Protein AF-A0A2I0PMN9-F1 (afdb_monomer)

Mean predicted aligned error: 7.59 Å

Sequence (144 aa):
MDINDYNKIIVDLIDFEIEMSSIAESRKTILMLQEKREILINMKEQIRGDIRSTEVQYLGMRTSIREEFSIENVDNSRKRKLLKGNKSPATMRAKAMKKLESEKKGKIESYNDIKITIDDLLEQIEAVMIEVYGSMKSFLGNSY

Radius of gyration: 25.67 Å; Cα contacts (8 Å, |Δi|>4): 74; chains: 1; bounding box: 52×28×77 Å

Nearest PDB structures (foldseek):
  6grj-assembly1_I  TM=3.984E-01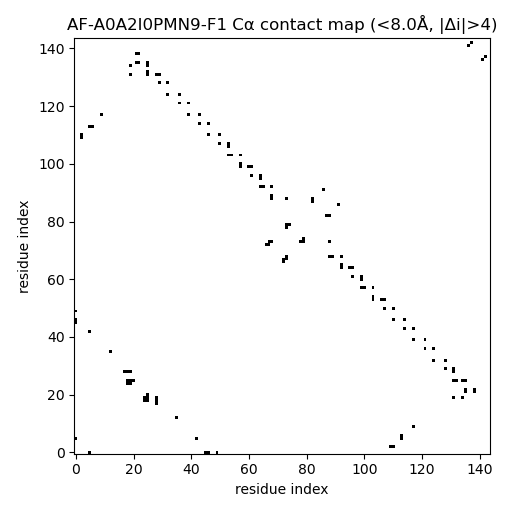  e=1.783E+00  Aeromonas hydrophila
  6grj-assembly1_D  TM=3.984E-01  e=2.856E+00  Aeromonas hydrophila
  7a0g-assembly1_DDD  TM=3.898E-01  e=2.856E+00  Serratia marcescens
  4ovv-assembly1_B  TM=3.253E-01  e=3.171E+00  Homo sapiens
  7a0g-assembly1_III  TM=3.696E-01  e=4.821E+00  Serratia marcescens

Solvent-accessible surface area (backbone atoms only — not comparable to full-atom values): 8110 Å² total; per-residue (Å²): 126,57,74,67,59,53,49,50,53,51,54,61,65,68,67,73,84,89,50,66,92,42,66,69,41,27,52,52,42,46,53,53,48,52,54,52,48,51,52,45,54,52,48,53,55,49,48,56,51,43,47,52,49,51,53,53,52,49,54,53,52,53,50,50,52,56,54,62,60,29,71,72,50,46,75,75,39,79,50,66,69,70,52,76,51,101,61,53,65,67,58,53,46,50,52,50,50,54,48,53,53,51,52,53,48,54,54,47,49,54,54,48,53,51,47,52,54,44,52,55,48,49,52,49,48,52,53,50,47,53,50,44,53,50,53,47,46,52,76,73,68,60,90,126

Structure (mmCIF, N/CA/C/O backbone):
data_AF-A0A2I0PMN9-F1
#
_entry.id   AF-A0A2I0PMN9-F1
#
loop_
_atom_site.group_PDB
_atom_site.id
_atom_site.type_symbol
_atom_site.label_atom_id
_atom_site.label_alt_id
_atom_site.label_comp_id
_atom_site.label_asym_id
_atom_site.label_entity_id
_atom_site.label_seq_id
_atom_site.pdbx_PDB_ins_code
_atom_site.Cartn_x
_atom_site.Cartn_y
_atom_site.Cartn_z
_atom_site.occupancy
_atom_site.B_iso_or_equiv
_atom_site.auth_seq_id
_atom_site.auth_comp_id
_atom_site.auth_asym_id
_atom_site.auth_atom_id
_atom_site.pdbx_PDB_model_num
ATOM 1 N N . MET A 1 1 ? 1.479 -8.692 -3.849 1.00 84.69 1 MET A N 1
ATOM 2 C CA . MET A 1 1 ? 0.102 -8.231 -4.113 1.00 84.69 1 MET A CA 1
ATOM 3 C C . MET A 1 1 ? 0.163 -7.028 -5.051 1.00 84.69 1 MET A C 1
ATOM 5 O O . MET A 1 1 ? 1.203 -6.366 -5.109 1.00 84.69 1 MET A O 1
ATOM 9 N N . ASP A 1 2 ? -0.855 -6.788 -5.878 1.00 90.75 2 ASP A N 1
ATOM 10 C CA . ASP A 1 2 ? -0.849 -5.599 -6.739 1.00 90.75 2 ASP A CA 1
ATOM 11 C C . ASP A 1 2 ? -1.502 -4.388 -6.048 1.00 90.75 2 ASP A C 1
ATOM 13 O O . ASP A 1 2 ? -2.071 -4.495 -4.966 1.00 90.75 2 ASP A O 1
ATOM 17 N N . ILE A 1 3 ? -1.362 -3.207 -6.651 1.00 93.31 3 ILE A N 1
ATOM 18 C CA . ILE A 1 3 ? -1.896 -1.947 -6.111 1.00 93.31 3 ILE A CA 1
ATOM 19 C C . ILE A 1 3 ? -3.425 -1.988 -5.964 1.00 93.31 3 ILE A C 1
ATOM 21 O O . ILE A 1 3 ? -3.967 -1.439 -5.007 1.00 93.31 3 ILE A O 1
ATOM 25 N N . ASN A 1 4 ? -4.131 -2.646 -6.885 1.00 94.81 4 ASN A N 1
ATOM 26 C CA . ASN A 1 4 ? -5.590 -2.713 -6.857 1.00 94.81 4 ASN A CA 1
ATOM 27 C C . ASN A 1 4 ? -6.083 -3.605 -5.722 1.00 94.81 4 ASN A C 1
ATOM 29 O O . ASN A 1 4 ? -7.097 -3.294 -5.104 1.00 94.81 4 ASN A O 1
ATOM 33 N N . ASP A 1 5 ? -5.374 -4.694 -5.444 1.00 95.31 5 ASP A N 1
ATOM 34 C CA . ASP A 1 5 ? -5.681 -5.580 -4.327 1.00 95.31 5 ASP A CA 1
ATOM 35 C C . ASP A 1 5 ? -5.560 -4.839 -2.983 1.00 95.31 5 ASP A C 1
ATOM 37 O O . ASP A 1 5 ? -6.471 -4.912 -2.161 1.00 95.31 5 ASP A O 1
ATOM 41 N N . TYR A 1 6 ? -4.495 -4.048 -2.789 1.00 96.06 6 TYR A N 1
ATOM 42 C CA . TYR A 1 6 ? -4.359 -3.185 -1.607 1.00 96.06 6 TYR A CA 1
ATOM 43 C C . TYR A 1 6 ? -5.514 -2.188 -1.484 1.00 96.06 6 TYR A C 1
ATOM 45 O O . TYR A 1 6 ? -6.098 -2.057 -0.411 1.00 96.06 6 TYR A O 1
ATOM 53 N N . ASN A 1 7 ? -5.865 -1.511 -2.580 1.00 94.38 7 ASN A N 1
ATOM 54 C CA . ASN A 1 7 ? -6.947 -0.527 -2.581 1.00 94.38 7 ASN A CA 1
ATOM 55 C C . ASN A 1 7 ? -8.305 -1.152 -2.245 1.00 94.38 7 ASN A C 1
ATOM 57 O O . ASN A 1 7 ? -9.083 -0.538 -1.524 1.00 94.38 7 ASN A O 1
ATOM 61 N N . LYS A 1 8 ? -8.586 -2.371 -2.720 1.00 95.12 8 LYS A N 1
ATOM 62 C CA . LYS A 1 8 ? -9.815 -3.095 -2.357 1.00 95.12 8 LYS A CA 1
ATOM 63 C C . LYS A 1 8 ? -9.882 -3.356 -0.858 1.00 95.12 8 LYS A C 1
ATOM 65 O O . LYS A 1 8 ? -10.881 -3.021 -0.240 1.00 95.12 8 LYS A O 1
ATOM 70 N N . ILE A 1 9 ? -8.794 -3.862 -0.273 1.00 94.38 9 ILE A N 1
ATOM 71 C CA . ILE A 1 9 ? -8.743 -4.105 1.172 1.00 94.38 9 ILE A CA 1
ATOM 72 C C . ILE A 1 9 ? -8.950 -2.792 1.936 1.00 94.38 9 ILE A C 1
ATOM 74 O O . ILE A 1 9 ? -9.710 -2.768 2.894 1.00 94.38 9 ILE A O 1
ATOM 78 N N . ILE A 1 10 ? -8.331 -1.687 1.503 1.00 94.31 10 ILE A N 1
ATOM 79 C CA . ILE A 1 10 ? -8.548 -0.372 2.129 1.00 94.31 10 ILE A CA 1
ATOM 80 C C . ILE A 1 10 ? -10.024 0.031 2.081 1.00 94.31 10 ILE A C 1
ATOM 82 O O . ILE A 1 10 ? -10.559 0.448 3.104 1.00 94.31 10 ILE A O 1
ATOM 86 N N . VAL A 1 11 ? -10.681 -0.109 0.927 1.00 93.44 11 VAL A N 1
ATOM 87 C CA . VAL A 1 11 ? -12.110 0.207 0.772 1.00 93.44 11 VAL A CA 1
ATOM 88 C C . VAL A 1 11 ? -12.967 -0.630 1.726 1.00 93.44 11 VAL A C 1
ATOM 90 O O . VAL A 1 11 ? -13.813 -0.080 2.426 1.00 93.44 11 VAL A O 1
ATOM 93 N N . ASP A 1 12 ? -12.692 -1.928 1.833 1.00 89.88 12 ASP A N 1
ATOM 94 C CA . ASP A 1 12 ? -13.416 -2.819 2.748 1.00 89.88 12 ASP A CA 1
ATOM 95 C C . ASP A 1 12 ? -13.148 -2.471 4.229 1.00 89.88 12 ASP A C 1
ATOM 97 O O . ASP A 1 12 ? -13.979 -2.689 5.113 1.00 89.88 12 ASP A O 1
ATOM 101 N N . LEU A 1 13 ? -11.973 -1.911 4.539 1.00 90.00 13 LEU A N 1
ATOM 102 C CA . LEU A 1 13 ? -11.617 -1.499 5.895 1.00 90.00 13 LEU A CA 1
ATOM 103 C C . LEU A 1 13 ? -12.284 -0.188 6.320 1.00 90.00 13 LEU A C 1
ATOM 105 O O . LEU A 1 13 ? -12.562 -0.046 7.512 1.00 90.00 13 LEU A O 1
ATOM 109 N N . ILE A 1 14 ? -12.556 0.738 5.400 1.00 87.50 14 ILE A N 1
ATOM 110 C CA . ILE A 1 14 ? -13.210 2.020 5.723 1.00 87.50 14 ILE A CA 1
ATOM 111 C C . ILE A 1 14 ? -14.738 1.921 5.792 1.00 87.50 14 ILE A C 1
ATOM 113 O O . ILE A 1 14 ? -15.370 2.795 6.376 1.00 87.50 14 ILE A O 1
ATOM 117 N N . ASP A 1 15 ? -15.329 0.858 5.249 1.00 84.62 15 ASP A N 1
ATOM 118 C CA . ASP A 1 15 ? -16.771 0.613 5.312 1.00 84.62 15 ASP A CA 1
ATOM 119 C C . ASP A 1 15 ? -17.154 -0.041 6.652 1.00 84.62 15 ASP A C 1
ATOM 121 O O . ASP A 1 15 ? -17.191 -1.267 6.794 1.00 84.62 15 ASP A O 1
ATOM 125 N N . PHE A 1 16 ? -17.331 0.769 7.702 1.00 80.12 16 PHE A N 1
ATOM 126 C CA . PHE A 1 16 ? -17.873 0.298 8.979 1.00 80.12 16 PHE A CA 1
ATOM 127 C C . PHE A 1 16 ? -18.568 1.401 9.778 1.00 80.12 16 PHE A C 1
ATOM 129 O O . PHE A 1 16 ? -18.209 2.575 9.713 1.00 80.12 16 PHE A O 1
ATOM 136 N N . GLU A 1 17 ? -19.537 0.988 10.591 1.00 81.69 17 GLU A N 1
ATOM 137 C CA . GLU A 1 17 ? -20.260 1.862 11.508 1.00 81.69 17 GLU A CA 1
ATOM 138 C C . GLU A 1 17 ? -19.701 1.746 12.931 1.00 81.69 17 GLU A C 1
ATOM 140 O O . GLU A 1 17 ? -19.308 0.670 13.389 1.00 81.69 17 GLU A O 1
ATOM 145 N N . ILE A 1 18 ? -19.659 2.877 13.635 1.00 85.19 18 ILE A N 1
ATOM 146 C CA . ILE A 1 18 ? -19.216 2.961 15.028 1.00 85.19 18 ILE A CA 1
ATOM 147 C C . ILE A 1 18 ? -20.458 2.921 15.923 1.00 85.19 18 ILE A C 1
ATOM 149 O O . ILE A 1 18 ? -21.218 3.886 15.987 1.00 85.19 18 ILE A O 1
ATOM 153 N N . GLU A 1 19 ? -20.640 1.821 16.655 1.00 84.69 19 GLU A N 1
ATOM 154 C CA . GLU A 1 19 ? -21.720 1.662 17.634 1.00 84.69 19 GLU A CA 1
ATOM 155 C C . GLU A 1 19 ? -21.184 1.825 19.063 1.00 84.69 19 GLU A C 1
ATOM 157 O O . GLU A 1 19 ? -20.225 1.165 19.479 1.00 84.69 19 GLU A O 1
ATOM 162 N N . MET A 1 20 ? -21.802 2.723 19.832 1.00 86.56 20 MET A N 1
ATOM 163 C CA . MET A 1 20 ? -21.407 3.031 21.212 1.00 86.56 20 MET A CA 1
ATOM 164 C C . MET A 1 20 ? -22.615 3.269 22.131 1.00 86.56 20 MET A C 1
ATOM 166 O O . MET A 1 20 ? -22.491 4.004 23.108 1.00 86.56 20 MET A O 1
ATOM 170 N N . SER A 1 21 ? -23.793 2.700 21.835 1.00 87.62 21 SER A N 1
ATOM 171 C CA . SER A 1 21 ? -25.001 2.957 22.640 1.00 87.62 21 SER A CA 1
ATOM 172 C C . SER A 1 21 ? -25.026 2.170 23.956 1.00 87.62 21 SER A C 1
ATOM 174 O O . SER A 1 21 ? -25.754 2.518 24.887 1.00 87.62 21 SER A O 1
ATOM 176 N N . SER A 1 22 ? -24.183 1.140 24.067 1.00 89.06 22 SER A N 1
ATOM 177 C CA . SER A 1 22 ? -23.993 0.351 25.281 1.00 89.06 22 SER A CA 1
ATOM 178 C C . SER A 1 22 ? -22.543 -0.106 25.456 1.00 89.06 22 SER A C 1
ATOM 180 O O . SER A 1 22 ? -21.774 -0.171 24.500 1.00 89.06 22 SER A O 1
ATOM 182 N N . ILE A 1 23 ? -22.180 -0.532 26.673 1.00 89.38 23 ILE A N 1
ATOM 183 C CA . ILE A 1 23 ? -20.861 -1.132 26.959 1.00 89.38 23 ILE A CA 1
ATOM 184 C C . ILE A 1 23 ? -20.579 -2.339 26.050 1.00 89.38 23 ILE A C 1
ATOM 186 O O . ILE A 1 23 ? -19.436 -2.551 25.642 1.00 89.38 23 ILE A O 1
ATOM 190 N N . ALA A 1 24 ? -21.596 -3.157 25.764 1.00 90.81 24 ALA A N 1
ATOM 191 C CA . ALA A 1 24 ? -21.440 -4.344 24.928 1.00 90.81 24 ALA A CA 1
ATOM 192 C C . ALA A 1 24 ? -21.110 -3.966 23.476 1.00 90.81 24 ALA A C 1
ATOM 194 O O . ALA A 1 24 ? -20.183 -4.532 22.897 1.00 90.81 24 ALA A O 1
ATOM 195 N N . GLU A 1 25 ? -21.809 -2.971 22.928 1.00 91.56 25 GLU A N 1
ATOM 196 C CA . GLU A 1 25 ? -21.535 -2.428 21.594 1.00 91.56 25 GLU A CA 1
ATOM 197 C C . GLU A 1 25 ? -20.164 -1.762 21.526 1.00 91.56 25 GLU A C 1
ATOM 199 O O . GLU A 1 25 ? -19.382 -2.084 20.641 1.00 91.56 25 GLU A O 1
ATOM 204 N N . SER A 1 26 ? -19.799 -0.941 22.515 1.00 91.81 26 SER A N 1
ATOM 205 C CA . SER A 1 26 ? -18.468 -0.328 22.560 1.00 91.81 26 SER A CA 1
ATOM 206 C C . SER A 1 26 ? -17.346 -1.373 22.572 1.00 91.81 26 SER A C 1
ATOM 208 O O . SER A 1 26 ? -16.353 -1.222 21.865 1.00 91.81 26 SER A O 1
ATOM 210 N N . ARG A 1 27 ? -17.500 -2.475 23.324 1.00 91.38 27 ARG A N 1
ATOM 211 C CA . ARG A 1 27 ? -16.527 -3.584 23.309 1.00 91.38 27 ARG A CA 1
ATOM 212 C C . ARG A 1 27 ? -16.431 -4.247 21.938 1.00 91.38 27 ARG A C 1
ATOM 214 O O . ARG A 1 27 ? -15.325 -4.541 21.493 1.00 91.38 27 ARG A O 1
ATOM 221 N N . LYS A 1 28 ? -17.569 -4.479 21.278 1.00 92.75 28 LYS A N 1
ATOM 222 C CA . LYS A 1 28 ? -17.615 -5.031 19.917 1.00 92.75 28 LYS A CA 1
ATOM 223 C C . LYS A 1 28 ? -16.893 -4.103 18.934 1.00 92.75 28 LYS A C 1
ATOM 225 O O . LYS A 1 28 ? -16.040 -4.569 18.186 1.00 92.75 28 LYS A O 1
ATOM 230 N N . THR A 1 29 ? -17.159 -2.801 19.011 1.00 93.44 29 THR A N 1
ATOM 231 C CA . THR A 1 29 ? -16.496 -1.769 18.205 1.00 93.44 29 THR A CA 1
ATOM 232 C C . THR A 1 29 ? -14.980 -1.764 18.423 1.00 93.44 29 THR A C 1
ATOM 234 O O . THR A 1 29 ? -14.234 -1.767 17.449 1.00 93.44 29 THR A O 1
ATOM 237 N N . ILE A 1 30 ? -14.496 -1.850 19.670 1.00 93.88 30 ILE A N 1
ATOM 238 C CA . ILE A 1 30 ? -13.052 -1.962 19.956 1.00 93.88 30 ILE A CA 1
ATOM 239 C C . ILE A 1 30 ? -12.433 -3.199 19.299 1.00 93.88 30 ILE A C 1
ATOM 241 O O . ILE A 1 30 ? -11.374 -3.083 18.688 1.00 93.88 30 ILE A O 1
ATOM 245 N N . LEU A 1 31 ? -13.071 -4.369 19.408 1.00 94.00 31 LEU A N 1
ATOM 246 C CA . LEU A 1 31 ? -12.546 -5.596 18.800 1.00 94.00 31 LEU A CA 1
ATOM 247 C C . LEU A 1 31 ? -12.447 -5.461 17.275 1.00 94.00 31 LEU A C 1
ATOM 249 O O . LEU A 1 31 ? -11.406 -5.772 16.703 1.00 94.00 31 LEU A O 1
ATOM 253 N N . MET A 1 32 ? -13.479 -4.912 16.632 1.00 93.81 32 MET A N 1
ATOM 254 C CA . MET A 1 32 ? -13.462 -4.652 15.188 1.00 93.81 32 MET A CA 1
ATOM 255 C C . MET A 1 32 ? -12.344 -3.676 14.790 1.00 93.81 32 MET A C 1
ATOM 257 O O . MET A 1 32 ? -11.642 -3.903 13.806 1.00 93.81 32 MET A O 1
ATOM 261 N N . LEU A 1 33 ? -12.139 -2.604 15.561 1.00 94.69 33 LEU A N 1
ATOM 262 C CA . LEU A 1 33 ? -11.056 -1.642 15.327 1.00 94.69 33 LEU A CA 1
ATOM 263 C C . LEU A 1 33 ? -9.672 -2.290 15.483 1.00 94.69 33 LEU A C 1
ATOM 265 O O . LEU A 1 33 ? -8.781 -2.033 14.673 1.00 94.69 33 LEU A O 1
ATOM 269 N N . GLN A 1 34 ? -9.498 -3.171 16.471 1.00 95.44 34 GLN A N 1
ATOM 270 C CA . GLN A 1 34 ? -8.260 -3.930 16.667 1.00 95.44 34 GLN A CA 1
ATOM 271 C C . GLN A 1 34 ? -7.980 -4.889 15.505 1.00 95.44 34 GLN A C 1
ATOM 273 O O . GLN A 1 34 ? -6.848 -4.946 15.025 1.00 95.44 34 GLN A O 1
ATOM 278 N N . GLU A 1 35 ? -8.996 -5.598 15.012 1.00 95.06 35 GLU A N 1
ATOM 279 C CA . GLU A 1 35 ? -8.866 -6.465 13.835 1.00 95.06 35 GLU A CA 1
ATOM 280 C C . GLU A 1 35 ? -8.441 -5.665 12.597 1.00 95.06 35 GLU A C 1
ATOM 282 O O . GLU A 1 35 ? -7.474 -6.024 11.921 1.00 95.06 35 GLU A O 1
ATOM 287 N N . LYS A 1 36 ? -9.100 -4.528 12.334 1.00 95.25 36 LYS A N 1
ATOM 288 C CA . LYS A 1 36 ? -8.746 -3.635 11.218 1.00 95.25 36 LYS A CA 1
ATOM 289 C C . LYS A 1 36 ? -7.316 -3.097 11.355 1.00 95.25 36 LYS A C 1
ATOM 291 O O . LYS A 1 36 ? -6.566 -3.093 10.378 1.00 95.25 36 LYS A O 1
ATOM 296 N N . ARG A 1 37 ? -6.905 -2.710 12.567 1.00 96.06 37 ARG A N 1
ATOM 297 C CA . ARG A 1 37 ? -5.535 -2.266 12.874 1.00 96.06 37 ARG A CA 1
ATOM 298 C C . ARG A 1 37 ? -4.497 -3.338 12.539 1.00 96.06 37 ARG A C 1
ATOM 300 O O . ARG A 1 37 ? -3.489 -3.032 11.904 1.00 96.06 37 ARG A O 1
ATOM 307 N N . GLU A 1 38 ? -4.739 -4.587 12.929 1.00 97.50 38 GLU A N 1
ATOM 308 C CA . GLU A 1 38 ? -3.838 -5.705 12.619 1.00 97.50 38 GLU A CA 1
ATOM 309 C C . GLU A 1 38 ? -3.747 -5.972 11.110 1.00 97.50 38 GLU A C 1
ATOM 311 O O . GLU A 1 38 ? -2.656 -6.212 10.586 1.00 97.50 38 GLU A O 1
ATOM 316 N N . ILE A 1 39 ? -4.862 -5.871 10.378 1.00 96.94 39 ILE A N 1
ATOM 317 C CA . ILE A 1 39 ? -4.853 -5.990 8.911 1.00 96.94 39 ILE A CA 1
ATOM 318 C C . ILE A 1 39 ? -3.961 -4.901 8.294 1.00 96.94 39 ILE A C 1
ATOM 320 O O . ILE A 1 39 ? -3.077 -5.218 7.495 1.00 96.94 39 ILE A O 1
ATOM 324 N N . LEU A 1 40 ? -4.123 -3.641 8.706 1.00 97.00 40 LEU A N 1
ATOM 325 C CA . LEU A 1 40 ? -3.329 -2.508 8.214 1.00 97.00 40 LEU A CA 1
ATOM 326 C C . LEU A 1 40 ? -1.825 -2.658 8.506 1.00 97.00 40 LEU A C 1
ATOM 328 O O . LEU A 1 40 ? -0.992 -2.418 7.626 1.00 97.00 40 LEU A O 1
ATOM 332 N N . ILE A 1 41 ? -1.460 -3.113 9.710 1.00 97.38 41 ILE A N 1
ATOM 333 C CA . ILE A 1 41 ? -0.059 -3.383 10.080 1.00 97.38 41 ILE A CA 1
ATOM 334 C C . ILE A 1 41 ? 0.536 -4.470 9.178 1.00 97.38 41 ILE A C 1
ATOM 336 O O . ILE A 1 41 ? 1.623 -4.293 8.618 1.00 97.38 41 ILE A O 1
ATOM 340 N N . ASN A 1 42 ? -0.193 -5.569 8.977 1.00 97.12 42 ASN A N 1
ATOM 341 C CA . ASN A 1 42 ? 0.246 -6.657 8.106 1.00 97.12 42 ASN A CA 1
ATOM 342 C C . ASN A 1 42 ? 0.392 -6.200 6.648 1.00 97.12 42 ASN A C 1
ATOM 344 O O . ASN A 1 42 ? 1.381 -6.538 5.991 1.00 97.12 42 ASN A O 1
ATOM 348 N N . MET A 1 43 ? -0.535 -5.376 6.150 1.00 97.06 43 MET A N 1
ATOM 349 C CA . MET A 1 43 ? -0.435 -4.781 4.815 1.00 97.06 43 MET A CA 1
ATOM 350 C C . MET A 1 43 ? 0.841 -3.950 4.666 1.00 97.06 43 MET A C 1
ATOM 352 O O . MET A 1 43 ? 1.539 -4.088 3.661 1.00 97.06 43 MET A O 1
ATOM 356 N N . LYS A 1 44 ? 1.209 -3.145 5.671 1.00 95.81 44 LYS A N 1
ATOM 357 C CA . LYS A 1 44 ? 2.434 -2.328 5.640 1.00 95.81 44 LYS A CA 1
ATOM 358 C C . LYS A 1 44 ? 3.698 -3.179 5.486 1.00 95.81 44 LYS A C 1
ATOM 360 O O . LYS A 1 44 ? 4.597 -2.809 4.722 1.00 95.81 44 LYS A O 1
ATOM 365 N N . GLU A 1 45 ? 3.768 -4.325 6.162 1.00 95.75 45 GLU A N 1
ATOM 366 C CA . GLU A 1 45 ? 4.887 -5.264 6.007 1.00 95.75 45 GLU A CA 1
ATOM 367 C C . GLU A 1 45 ? 4.890 -5.943 4.633 1.00 95.75 45 GLU A C 1
ATOM 369 O O . GLU A 1 45 ? 5.942 -6.039 3.992 1.00 95.75 45 GLU A O 1
ATOM 374 N N . GLN A 1 46 ? 3.721 -6.339 4.126 1.00 97.12 46 GLN A N 1
ATOM 375 C CA . 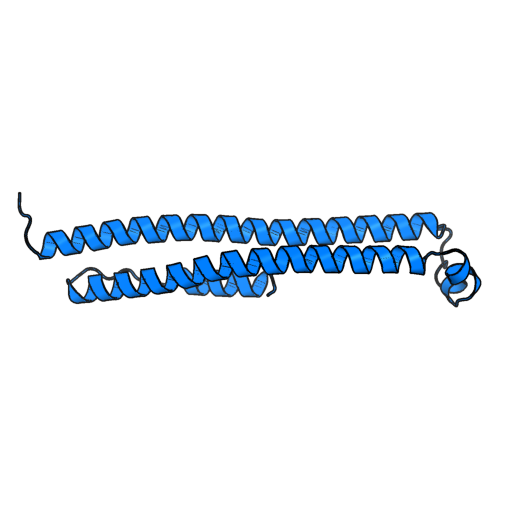GLN A 1 46 ? 3.608 -6.908 2.781 1.00 97.12 46 GLN A CA 1
ATOM 376 C C . GLN A 1 46 ? 4.057 -5.913 1.700 1.00 97.12 46 GLN A C 1
ATOM 378 O O . GLN A 1 46 ? 4.824 -6.291 0.814 1.00 97.12 46 GLN A O 1
ATOM 383 N N . ILE A 1 47 ? 3.689 -4.630 1.820 1.00 97.75 47 ILE A N 1
ATOM 384 C CA . ILE A 1 47 ? 4.103 -3.587 0.868 1.00 97.75 47 ILE A CA 1
ATOM 38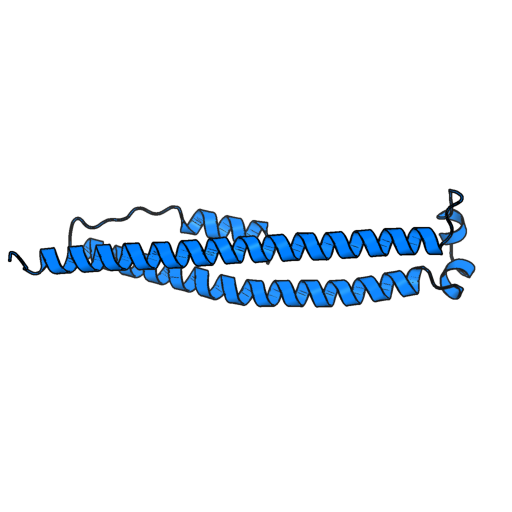5 C C . ILE A 1 47 ? 5.627 -3.460 0.827 1.00 97.75 47 ILE A C 1
ATOM 387 O O . ILE A 1 47 ? 6.214 -3.323 -0.247 1.00 97.75 47 ILE A O 1
ATOM 391 N N . ARG A 1 48 ? 6.310 -3.542 1.977 1.00 96.25 48 ARG A N 1
ATOM 392 C CA . ARG A 1 48 ? 7.785 -3.550 2.002 1.00 96.25 48 ARG A CA 1
ATOM 393 C C . ARG A 1 48 ? 8.349 -4.728 1.208 1.00 96.25 48 ARG A C 1
ATOM 395 O O . ARG A 1 48 ? 9.343 -4.561 0.499 1.00 96.25 48 ARG A O 1
ATOM 402 N N . GLY A 1 49 ? 7.725 -5.901 1.315 1.00 97.38 49 GLY A N 1
ATOM 403 C CA . GLY A 1 49 ? 8.063 -7.079 0.516 1.00 97.38 49 GLY A CA 1
ATOM 404 C C . GLY A 1 49 ? 7.847 -6.858 -0.983 1.00 97.38 49 GLY A C 1
ATOM 405 O O . GLY A 1 49 ? 8.745 -7.135 -1.781 1.00 97.38 49 GLY A O 1
ATOM 406 N N . ASP A 1 50 ? 6.706 -6.292 -1.368 1.00 97.50 50 ASP A N 1
ATOM 407 C CA . ASP A 1 50 ? 6.354 -6.037 -2.768 1.00 97.50 50 ASP A CA 1
ATOM 408 C C . ASP A 1 50 ? 7.222 -4.948 -3.421 1.00 97.50 50 ASP A C 1
ATOM 410 O O . ASP A 1 50 ? 7.605 -5.079 -4.592 1.00 97.50 50 ASP A O 1
ATOM 414 N N . ILE A 1 51 ? 7.621 -3.918 -2.666 1.00 97.31 51 ILE A N 1
ATOM 415 C CA . ILE A 1 51 ? 8.621 -2.934 -3.105 1.00 97.31 51 ILE A CA 1
ATOM 416 C C . ILE A 1 51 ? 9.942 -3.649 -3.396 1.00 97.31 51 ILE A C 1
ATOM 418 O O . ILE A 1 51 ? 10.453 -3.541 -4.510 1.00 97.31 51 ILE A O 1
ATOM 422 N N . ARG A 1 52 ? 10.467 -4.442 -2.450 1.00 97.00 52 ARG A N 1
ATOM 423 C CA . ARG A 1 52 ? 11.720 -5.198 -2.652 1.00 97.00 52 ARG A CA 1
ATOM 424 C C . ARG A 1 52 ? 11.632 -6.131 -3.860 1.00 97.00 52 ARG A C 1
ATOM 426 O O . ARG A 1 52 ? 12.557 -6.180 -4.667 1.00 97.00 52 ARG A O 1
ATOM 433 N N . SER A 1 53 ? 10.512 -6.833 -4.018 1.00 96.62 53 SER A N 1
ATOM 434 C CA . SER A 1 53 ? 10.259 -7.698 -5.175 1.00 96.62 53 SER A CA 1
ATOM 435 C C . SER A 1 53 ? 10.292 -6.908 -6.488 1.00 96.62 53 SER A C 1
ATOM 437 O O . SER A 1 53 ? 10.963 -7.309 -7.440 1.00 96.62 53 SER A O 1
ATOM 439 N N . THR A 1 54 ? 9.663 -5.730 -6.520 1.00 96.62 54 THR A N 1
ATOM 440 C CA . THR A 1 54 ? 9.690 -4.815 -7.674 1.00 96.62 54 THR A CA 1
ATOM 441 C C . THR A 1 54 ? 11.116 -4.370 -8.012 1.00 96.62 54 THR A C 1
ATOM 443 O O . THR A 1 54 ? 11.488 -4.305 -9.185 1.00 96.62 54 THR A O 1
ATOM 446 N N . GLU A 1 55 ? 11.953 -4.107 -7.008 1.00 96.25 55 GLU A N 1
ATOM 447 C CA . GLU A 1 55 ? 13.360 -3.758 -7.222 1.00 96.25 55 GLU A CA 1
ATOM 448 C C . GLU A 1 55 ? 14.183 -4.913 -7.793 1.00 96.25 55 GLU A C 1
ATOM 450 O O . GLU A 1 55 ? 14.965 -4.706 -8.724 1.00 96.25 55 GLU A O 1
ATOM 455 N N . VAL A 1 56 ? 13.984 -6.131 -7.286 1.00 96.94 56 VAL A N 1
ATOM 456 C CA . VAL A 1 56 ? 14.646 -7.336 -7.806 1.00 96.94 56 VAL A CA 1
ATOM 457 C C . VAL A 1 56 ? 14.226 -7.604 -9.253 1.00 96.94 56 VAL A C 1
ATOM 459 O O . VAL A 1 56 ? 15.082 -7.822 -10.113 1.00 96.94 56 VAL A O 1
ATOM 462 N N . GLN A 1 57 ? 12.926 -7.517 -9.552 1.00 95.75 57 GLN A N 1
ATOM 463 C CA . GLN A 1 57 ? 12.401 -7.659 -10.914 1.00 95.75 57 GLN A CA 1
ATOM 464 C C . GLN A 1 57 ? 13.004 -6.619 -11.864 1.00 95.75 57 GLN A C 1
ATOM 466 O O . GLN A 1 57 ? 13.437 -6.967 -12.964 1.00 95.75 57 GLN A O 1
ATOM 471 N N . TYR A 1 58 ? 13.106 -5.363 -11.421 1.00 96.56 58 TYR A N 1
ATOM 472 C CA . TYR A 1 58 ? 13.758 -4.298 -12.179 1.00 96.56 58 TYR A CA 1
ATOM 473 C C . TYR A 1 58 ? 15.212 -4.640 -12.526 1.00 96.56 58 TYR A C 1
ATOM 475 O O . TYR A 1 58 ? 15.625 -4.469 -13.674 1.00 96.56 58 TYR A O 1
ATOM 483 N N . LEU A 1 59 ? 15.994 -5.145 -11.566 1.00 96.44 59 LEU A N 1
ATOM 484 C CA . LEU A 1 59 ? 17.386 -5.534 -11.811 1.00 96.44 59 LEU A CA 1
ATOM 485 C C . LEU A 1 59 ? 17.484 -6.670 -12.838 1.00 96.44 59 LEU A C 1
ATOM 487 O O . LEU A 1 59 ? 18.319 -6.594 -13.742 1.00 96.44 59 LEU A O 1
ATOM 491 N N . GLY A 1 60 ? 16.605 -7.671 -12.743 1.00 95.94 60 GLY A N 1
ATOM 492 C CA . GLY A 1 60 ? 16.517 -8.761 -13.717 1.00 95.94 60 GLY A CA 1
ATOM 493 C C . GLY A 1 60 ? 16.212 -8.253 -15.127 1.00 95.94 60 GLY A C 1
ATOM 494 O O . GLY A 1 60 ? 16.982 -8.494 -16.055 1.00 95.94 60 GLY A O 1
ATOM 495 N N . MET A 1 61 ? 15.149 -7.457 -15.276 1.00 93.81 61 MET A N 1
ATOM 496 C CA . MET A 1 61 ? 14.753 -6.880 -16.568 1.00 93.81 61 MET A CA 1
ATOM 497 C C . MET A 1 61 ? 15.830 -5.963 -17.151 1.00 93.81 61 MET A C 1
ATOM 499 O O . MET A 1 61 ? 16.092 -5.991 -18.352 1.00 93.81 61 MET A O 1
ATOM 503 N N . ARG A 1 62 ? 16.505 -5.173 -16.310 1.00 94.06 62 ARG A N 1
ATOM 504 C CA . ARG A 1 62 ? 17.616 -4.313 -16.731 1.00 94.06 62 ARG A CA 1
ATOM 505 C C . ARG A 1 62 ? 18.768 -5.136 -17.308 1.00 94.06 62 ARG A C 1
ATOM 507 O O . ARG A 1 62 ? 19.337 -4.752 -18.331 1.00 94.06 62 ARG A O 1
ATOM 514 N N . THR A 1 63 ? 19.108 -6.264 -16.690 1.00 93.50 63 THR A N 1
ATOM 515 C CA . THR A 1 63 ? 20.118 -7.189 -17.224 1.00 93.50 63 THR A CA 1
ATOM 516 C C . THR A 1 63 ? 19.664 -7.778 -18.558 1.00 93.50 63 THR A C 1
ATOM 518 O O . THR A 1 63 ? 20.401 -7.672 -19.537 1.00 93.50 63 THR A O 1
ATOM 521 N N . SER A 1 64 ? 18.418 -8.250 -18.653 1.00 90.12 64 SER A N 1
ATOM 522 C CA . SER A 1 64 ? 17.871 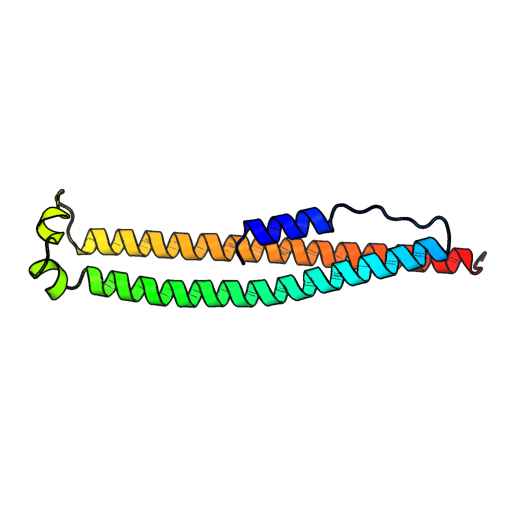-8.792 -19.903 1.00 90.12 64 SER A CA 1
ATOM 523 C C . SER A 1 64 ? 17.874 -7.774 -21.047 1.00 90.12 64 SER A C 1
ATOM 525 O O . SER A 1 64 ? 18.297 -8.106 -22.149 1.00 90.12 64 SER A O 1
ATOM 527 N N . ILE A 1 65 ? 17.500 -6.509 -20.806 1.00 88.44 65 ILE A N 1
ATOM 528 C CA . ILE A 1 65 ? 17.583 -5.449 -21.829 1.00 88.44 65 ILE A CA 1
ATOM 529 C C . ILE A 1 65 ? 19.045 -5.230 -22.256 1.00 88.44 65 ILE A C 1
ATOM 531 O O . ILE A 1 65 ? 19.330 -5.003 -23.431 1.00 88.44 65 ILE A O 1
ATOM 535 N N . ARG A 1 66 ? 20.010 -5.276 -21.329 1.00 87.25 66 ARG A N 1
ATOM 536 C CA . ARG A 1 66 ? 21.433 -5.128 -21.683 1.00 87.25 66 ARG A CA 1
ATOM 537 C C . ARG A 1 66 ? 21.903 -6.259 -22.600 1.00 87.25 66 ARG A C 1
ATOM 539 O O . ARG A 1 66 ? 22.612 -5.972 -23.563 1.00 87.25 66 ARG A O 1
ATOM 546 N N . GLU A 1 67 ? 21.511 -7.492 -22.306 1.00 86.94 67 GLU A N 1
ATOM 547 C CA . GLU A 1 67 ? 21.839 -8.677 -23.105 1.00 86.94 67 GLU A CA 1
ATOM 548 C C . GLU A 1 67 ? 21.128 -8.665 -24.461 1.00 86.94 67 GLU A C 1
ATOM 550 O O . GLU A 1 67 ? 21.737 -8.961 -25.486 1.00 86.94 67 GLU A O 1
ATOM 555 N N . GLU A 1 68 ? 19.861 -8.250 -24.500 1.00 82.25 68 GLU A N 1
ATOM 556 C CA . GLU A 1 68 ? 19.044 -8.236 -25.715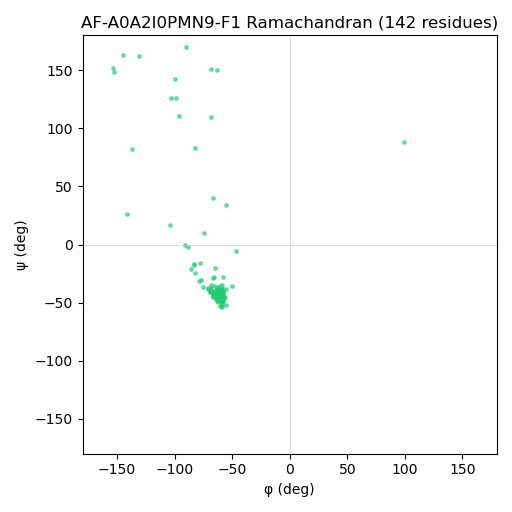 1.00 82.25 68 GLU A CA 1
ATOM 557 C C . GLU A 1 68 ? 19.649 -7.368 -26.830 1.00 82.25 68 GLU A C 1
ATOM 559 O O . GLU A 1 68 ? 19.532 -7.711 -28.013 1.00 82.25 68 GLU A O 1
ATOM 564 N N . PHE A 1 69 ? 20.293 -6.265 -26.442 1.00 77.25 69 PHE A N 1
ATOM 565 C CA . PHE A 1 69 ? 20.935 -5.292 -27.327 1.00 77.25 69 PHE A CA 1
ATOM 566 C C . PHE A 1 69 ? 22.472 -5.419 -27.352 1.00 77.25 69 PHE A C 1
ATOM 568 O O . PHE A 1 69 ? 23.149 -4.474 -27.769 1.00 77.25 69 PHE A O 1
ATOM 575 N N . SER A 1 70 ? 23.043 -6.544 -26.899 1.00 76.12 70 SER A N 1
ATOM 576 C CA . SER A 1 70 ? 24.477 -6.820 -27.063 1.00 76.12 70 SER A CA 1
ATOM 577 C C . SER A 1 70 ? 24.828 -7.061 -28.538 1.00 76.12 70 SER A C 1
ATOM 579 O O . SER A 1 70 ? 23.994 -7.518 -29.320 1.00 76.12 70 SER A O 1
ATOM 581 N N . ILE A 1 71 ? 26.066 -6.741 -28.927 1.00 63.78 71 ILE A N 1
ATOM 582 C CA . ILE A 1 71 ? 26.537 -6.802 -30.324 1.00 63.78 71 ILE A CA 1
ATOM 583 C C . ILE A 1 71 ? 26.343 -8.214 -30.907 1.00 63.78 71 ILE A C 1
ATOM 585 O O . ILE A 1 71 ? 25.754 -8.360 -31.975 1.00 63.78 71 ILE A O 1
ATOM 589 N N . GLU A 1 72 ? 26.698 -9.254 -30.146 1.00 61.44 72 GLU A N 1
ATOM 590 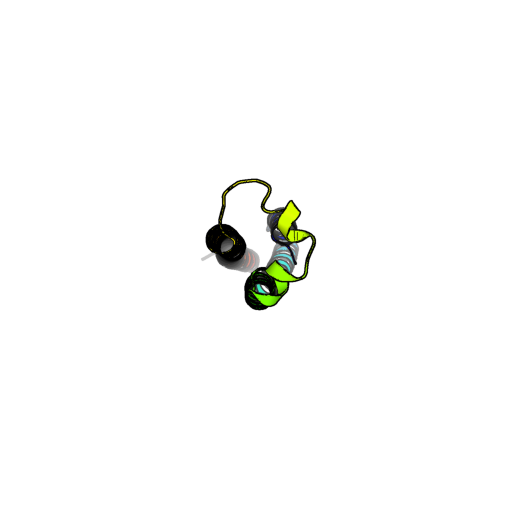C CA . GLU A 1 72 ? 26.518 -10.662 -30.534 1.00 61.44 72 GLU A CA 1
ATOM 591 C C . GLU A 1 72 ? 25.052 -11.035 -30.818 1.00 61.44 72 GLU A C 1
ATOM 593 O O . GLU A 1 72 ? 24.762 -11.785 -31.750 1.00 61.44 72 GLU A O 1
ATOM 598 N N . ASN A 1 73 ? 24.101 -10.482 -30.058 1.00 57.94 73 ASN A N 1
ATOM 599 C CA . ASN A 1 73 ? 22.673 -10.776 -30.209 1.00 57.94 73 ASN A CA 1
ATOM 600 C C . ASN A 1 73 ? 21.995 -9.961 -31.322 1.00 57.94 73 ASN A C 1
ATOM 602 O O . ASN A 1 73 ? 20.967 -10.386 -31.869 1.00 57.94 73 ASN A O 1
ATOM 606 N N . VAL A 1 74 ? 22.549 -8.795 -31.663 1.00 58.56 74 VAL A N 1
ATOM 607 C CA . VAL A 1 74 ? 22.086 -7.961 -32.782 1.00 58.56 74 VAL A CA 1
ATOM 608 C C . VAL A 1 74 ? 22.529 -8.560 -34.122 1.00 58.56 74 VAL A C 1
ATOM 610 O O . VAL A 1 74 ? 21.742 -8.541 -35.073 1.00 58.56 74 VAL A O 1
ATOM 613 N N . ASP A 1 75 ? 23.726 -9.153 -34.183 1.00 57.75 75 ASP A N 1
ATOM 614 C CA . ASP A 1 75 ? 24.267 -9.751 -35.409 1.00 57.75 75 ASP A CA 1
ATOM 615 C C . ASP A 1 75 ? 23.696 -11.142 -35.736 1.00 57.75 75 ASP A C 1
ATOM 617 O O . ASP A 1 75 ? 23.497 -11.440 -36.917 1.00 57.75 75 ASP A O 1
ATOM 621 N N . ASN A 1 76 ? 23.328 -11.945 -34.727 1.00 53.41 76 ASN A N 1
ATOM 622 C CA . ASN A 1 76 ? 22.863 -13.332 -34.902 1.00 53.41 76 ASN A CA 1
ATOM 623 C C . ASN A 1 76 ? 21.345 -13.539 -35.075 1.00 53.41 76 ASN A C 1
ATOM 625 O O . ASN A 1 76 ? 20.901 -14.677 -35.223 1.00 53.41 76 ASN A O 1
ATOM 629 N N . SER A 1 77 ? 20.503 -12.499 -35.048 1.00 51.47 77 SER A N 1
ATOM 630 C CA . SER A 1 77 ? 19.048 -12.709 -34.961 1.00 51.47 77 SER A CA 1
ATOM 631 C C . SER A 1 77 ? 18.201 -11.931 -35.975 1.00 51.47 77 SER A C 1
ATOM 633 O O . SER A 1 77 ? 18.597 -10.905 -36.531 1.00 51.47 77 SER A O 1
ATOM 635 N N . ARG A 1 78 ? 16.945 -12.393 -36.147 1.00 52.12 78 ARG A N 1
ATOM 636 C CA . ARG A 1 78 ? 15.817 -11.717 -36.838 1.00 52.12 78 ARG A CA 1
ATOM 637 C C . ARG A 1 78 ? 15.624 -10.239 -36.432 1.00 52.12 78 ARG A C 1
ATOM 639 O O . ARG A 1 78 ? 14.803 -9.555 -37.038 1.00 52.12 78 ARG A O 1
ATOM 646 N N . LYS A 1 79 ? 16.365 -9.717 -35.449 1.00 52.03 79 LYS A N 1
ATOM 647 C CA . LYS A 1 79 ? 16.356 -8.323 -34.988 1.00 52.03 79 LYS A CA 1
ATOM 648 C C . LYS A 1 79 ? 16.856 -7.315 -36.025 1.00 52.03 79 LYS A C 1
ATOM 650 O O . LYS A 1 79 ? 16.410 -6.170 -35.981 1.00 52.03 79 LYS A O 1
ATOM 655 N N . ARG A 1 80 ? 17.619 -7.735 -37.046 1.00 53.47 80 ARG A N 1
ATOM 656 C CA . ARG A 1 80 ? 17.871 -6.893 -38.235 1.00 53.47 80 ARG A CA 1
ATOM 657 C C . ARG A 1 80 ? 16.565 -6.476 -38.949 1.00 53.47 80 ARG A C 1
ATOM 659 O O . ARG A 1 80 ? 16.502 -5.385 -39.497 1.00 53.47 80 ARG A O 1
ATOM 666 N N . LYS A 1 81 ? 15.487 -7.284 -38.862 1.00 52.56 81 LYS A N 1
ATOM 667 C CA . LYS A 1 81 ? 14.122 -6.938 -39.335 1.00 52.56 81 LYS A CA 1
ATOM 668 C C . LYS A 1 81 ? 13.294 -6.104 -38.340 1.00 52.56 81 LYS A C 1
ATOM 670 O O . LYS A 1 81 ? 12.297 -5.525 -38.760 1.00 52.56 81 LYS A O 1
ATOM 675 N N . LEU A 1 82 ? 13.655 -6.054 -37.052 1.00 52.53 82 LEU A N 1
ATOM 676 C CA . LEU A 1 82 ? 13.017 -5.187 -36.040 1.00 52.53 82 LEU A CA 1
ATOM 677 C C . LEU A 1 82 ? 13.631 -3.779 -36.011 1.00 52.53 82 LEU A C 1
ATOM 679 O O . LEU A 1 82 ? 12.944 -2.831 -35.639 1.00 52.53 82 LEU A O 1
ATOM 683 N N . LEU A 1 83 ? 14.857 -3.617 -36.523 1.00 55.16 83 LEU A N 1
ATOM 684 C CA . LEU A 1 83 ? 15.455 -2.343 -36.957 1.00 55.16 83 LEU A CA 1
ATOM 685 C C . LEU A 1 83 ? 14.735 -1.762 -38.200 1.00 55.16 83 LEU A C 1
ATOM 687 O O . LEU A 1 83 ? 15.352 -1.247 -39.125 1.00 55.16 83 LEU A O 1
ATOM 691 N N . LYS A 1 84 ? 13.401 -1.856 -38.240 1.00 50.38 84 LYS A N 1
ATOM 692 C CA . LYS A 1 84 ? 12.517 -1.439 -39.343 1.00 50.38 84 LYS A CA 1
ATOM 693 C C . LYS A 1 84 ? 12.339 0.084 -39.457 1.00 50.38 84 LYS A C 1
ATOM 695 O O . LYS A 1 84 ? 11.501 0.562 -40.210 1.00 50.38 84 LYS A O 1
ATOM 700 N N . GLY A 1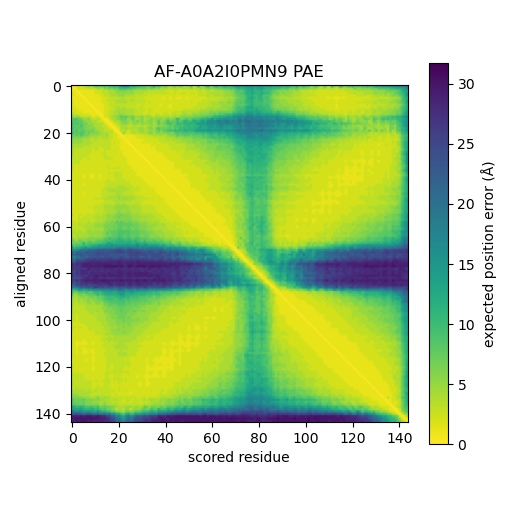 85 ? 13.132 0.845 -38.716 1.00 53.25 85 GLY A N 1
ATOM 701 C CA . GLY A 1 85 ? 13.300 2.285 -38.851 1.00 53.25 85 GLY A CA 1
ATOM 702 C C . GLY A 1 85 ? 14.698 2.636 -38.359 1.00 53.25 85 GLY A C 1
ATOM 703 O O . GLY A 1 85 ? 15.194 1.947 -37.473 1.00 53.25 85 GLY A O 1
ATOM 704 N N . ASN A 1 86 ? 15.315 3.671 -38.933 1.00 56.75 86 ASN A N 1
ATOM 705 C CA . ASN A 1 86 ? 16.713 4.127 -38.785 1.00 56.75 86 ASN A CA 1
ATOM 706 C C . ASN A 1 86 ? 17.217 4.431 -37.345 1.00 56.75 86 ASN A C 1
ATOM 708 O O . ASN A 1 86 ? 17.992 5.361 -37.139 1.00 56.75 86 ASN A O 1
ATOM 712 N N . LYS A 1 87 ? 16.779 3.713 -36.309 1.00 67.50 87 LYS A N 1
ATOM 713 C CA . LYS A 1 87 ? 17.181 3.909 -34.916 1.00 67.50 87 LYS A CA 1
ATOM 714 C C . LYS A 1 87 ? 18.255 2.896 -34.559 1.00 67.50 87 LYS A C 1
ATOM 716 O O . LYS A 1 87 ? 18.056 1.694 -34.711 1.00 67.50 87 LYS A O 1
ATOM 721 N N . SER A 1 88 ? 19.384 3.388 -34.058 1.00 78.81 88 SER A N 1
ATOM 722 C CA . SER A 1 88 ? 20.480 2.526 -33.625 1.00 78.81 88 SER A CA 1
ATOM 723 C C . SER A 1 88 ? 20.044 1.634 -32.446 1.00 78.81 88 SER A C 1
ATOM 725 O O . SER A 1 88 ? 19.205 2.046 -31.631 1.00 78.81 88 SER A O 1
ATOM 727 N N . PRO A 1 89 ? 20.624 0.428 -32.299 1.00 77.31 89 PRO A N 1
ATOM 728 C CA . PRO A 1 89 ? 20.418 -0.425 -31.126 1.00 77.31 89 PRO A CA 1
ATOM 729 C C . PRO A 1 89 ? 20.641 0.310 -29.796 1.00 77.31 89 PRO A C 1
ATOM 731 O O . PRO A 1 89 ? 19.893 0.107 -28.842 1.00 77.31 89 PRO A O 1
ATOM 734 N N . ALA A 1 90 ? 21.605 1.237 -29.755 1.00 82.06 90 ALA A N 1
ATOM 735 C CA . ALA A 1 90 ? 21.868 2.084 -28.595 1.00 82.06 90 ALA A CA 1
ATOM 736 C C . ALA A 1 90 ? 20.668 2.978 -28.233 1.00 82.06 90 ALA A C 1
ATOM 738 O O . ALA A 1 90 ? 20.280 3.047 -27.066 1.00 82.06 90 ALA A O 1
ATOM 739 N N . THR A 1 91 ? 20.031 3.615 -29.222 1.00 85.81 91 THR A N 1
ATOM 740 C CA . THR A 1 91 ? 18.839 4.448 -28.998 1.00 85.81 91 THR A CA 1
ATOM 741 C C . THR A 1 91 ? 17.648 3.620 -28.513 1.00 85.81 91 THR A C 1
ATOM 743 O O . THR A 1 91 ? 16.922 4.052 -27.616 1.00 85.81 91 THR A O 1
ATOM 746 N N . MET A 1 92 ? 17.437 2.425 -29.072 1.00 84.56 92 MET A N 1
ATOM 747 C CA . MET A 1 92 ? 16.350 1.539 -28.633 1.00 84.56 92 MET A CA 1
ATOM 748 C C . MET A 1 92 ? 16.569 1.032 -27.208 1.00 84.56 92 MET A C 1
ATOM 750 O O . MET A 1 92 ? 15.647 1.101 -26.395 1.00 84.56 92 MET A O 1
ATOM 754 N N . ARG A 1 93 ? 17.801 0.625 -26.879 1.00 87.94 93 ARG A N 1
ATOM 755 C CA . ARG A 1 93 ? 18.191 0.238 -25.522 1.00 87.94 93 ARG A CA 1
ATOM 756 C C . ARG A 1 93 ? 17.964 1.375 -24.529 1.00 87.94 93 ARG A C 1
ATOM 758 O O . ARG A 1 93 ? 17.353 1.151 -23.491 1.00 87.94 93 ARG A O 1
ATOM 765 N N . ALA A 1 94 ? 18.408 2.592 -24.847 1.00 89.75 94 ALA A N 1
ATOM 766 C CA . ALA A 1 94 ? 18.204 3.757 -23.985 1.00 89.75 94 ALA A CA 1
ATOM 767 C C . ALA A 1 94 ? 16.711 4.039 -23.748 1.00 89.75 94 ALA A C 1
ATOM 769 O O . ALA A 1 94 ? 16.298 4.292 -22.617 1.00 89.75 94 ALA A O 1
ATOM 770 N N . LYS A 1 95 ? 15.880 3.927 -24.794 1.00 91.25 95 LYS A N 1
ATOM 771 C CA . LYS A 1 95 ? 14.423 4.075 -24.672 1.00 91.25 95 LYS A CA 1
ATOM 772 C C . LYS A 1 95 ? 13.809 2.993 -23.778 1.00 91.25 95 LYS A C 1
ATOM 774 O O . LYS A 1 95 ? 12.967 3.319 -22.945 1.00 91.25 95 LYS A O 1
ATOM 779 N N . ALA A 1 96 ? 14.219 1.736 -23.943 1.00 90.75 96 ALA A N 1
ATOM 780 C CA . ALA A 1 96 ? 13.739 0.621 -23.129 1.00 90.75 96 ALA A CA 1
ATOM 781 C C . ALA A 1 96 ? 14.137 0.782 -21.653 1.00 90.75 96 ALA A C 1
ATOM 783 O O . ALA A 1 96 ? 13.287 0.643 -20.781 1.00 90.75 96 ALA A O 1
ATOM 784 N N . MET A 1 97 ? 15.387 1.176 -21.380 1.00 93.62 97 MET A N 1
ATOM 785 C CA . MET A 1 97 ? 15.863 1.466 -20.021 1.00 93.62 97 MET A CA 1
ATOM 786 C C . MET A 1 97 ? 15.072 2.597 -19.364 1.00 93.62 97 MET A C 1
ATOM 788 O O . MET A 1 97 ? 14.591 2.433 -18.250 1.00 93.62 97 MET A O 1
ATOM 792 N N . LYS A 1 98 ? 14.866 3.715 -20.075 1.00 95.69 98 LYS A N 1
ATOM 793 C CA . LYS A 1 98 ? 14.092 4.851 -19.553 1.00 95.69 98 LYS A CA 1
ATOM 794 C C . LYS A 1 98 ? 12.647 4.461 -19.233 1.00 95.69 98 LYS A C 1
ATOM 796 O O . LYS A 1 98 ? 12.096 4.902 -18.230 1.00 95.69 98 LYS A O 1
ATOM 801 N N . LYS A 1 99 ? 12.029 3.641 -20.090 1.00 95.69 99 LYS A N 1
ATOM 802 C CA . LYS A 1 99 ? 10.683 3.115 -19.848 1.00 95.69 99 LYS A CA 1
ATOM 803 C C . LYS A 1 99 ? 10.660 2.248 -18.583 1.00 95.69 99 LYS A C 1
ATOM 805 O O . LYS A 1 99 ? 9.840 2.505 -17.711 1.00 95.69 99 LYS A O 1
ATOM 810 N N . LEU A 1 100 ? 11.596 1.307 -18.458 1.00 95.88 100 LEU A N 1
ATOM 811 C CA . LEU A 1 100 ? 11.706 0.419 -17.300 1.00 95.88 100 LEU A CA 1
ATOM 812 C C . LEU A 1 100 ? 11.928 1.194 -15.985 1.00 95.88 100 LEU A C 1
ATOM 814 O O . LEU A 1 100 ? 11.316 0.880 -14.968 1.00 95.88 100 LEU A O 1
ATOM 818 N N . GLU A 1 101 ? 12.774 2.228 -15.999 1.00 95.88 101 GLU A N 1
ATOM 819 C CA . GLU A 1 101 ? 12.990 3.110 -14.843 1.00 95.88 101 GLU A CA 1
ATOM 820 C C . GLU A 1 101 ? 11.714 3.861 -14.448 1.00 95.88 101 GLU A C 1
ATOM 822 O O . GLU A 1 101 ? 11.379 3.922 -13.265 1.00 95.88 101 GLU A O 1
ATOM 827 N N . SER A 1 102 ? 10.980 4.393 -15.430 1.00 97.31 102 SER A N 1
ATOM 828 C CA . SER A 1 102 ? 9.708 5.080 -15.189 1.00 97.31 102 SER A CA 1
ATOM 829 C C . SER A 1 102 ? 8.648 4.140 -14.613 1.00 97.31 102 SER A C 1
ATOM 831 O O . SER A 1 102 ? 7.918 4.538 -13.710 1.00 97.31 102 SER A O 1
ATOM 833 N N . GLU A 1 103 ? 8.565 2.906 -15.114 1.00 95.94 103 GLU A N 1
ATOM 834 C CA . GLU A 1 103 ? 7.627 1.889 -14.624 1.00 95.94 103 GLU A CA 1
ATOM 835 C C . GLU A 1 103 ? 7.963 1.460 -13.192 1.00 95.94 103 GLU A C 1
ATOM 837 O O . GLU A 1 103 ? 7.071 1.437 -12.343 1.00 95.94 103 GLU A O 1
ATOM 842 N N . LYS A 1 104 ? 9.249 1.198 -12.889 1.00 96.56 104 LYS A N 1
ATOM 843 C CA . LYS A 1 104 ? 9.707 0.935 -11.512 1.00 96.56 104 LYS A CA 1
ATOM 844 C C . LYS A 1 104 ? 9.299 2.086 -10.594 1.00 96.56 104 LYS A C 1
ATOM 846 O O . LYS A 1 104 ? 8.733 1.842 -9.531 1.00 96.56 104 LYS A O 1
ATOM 851 N N . LYS A 1 105 ? 9.629 3.321 -10.988 1.00 97.56 105 LYS A N 1
ATOM 852 C CA . LYS A 1 105 ? 9.385 4.516 -10.178 1.00 97.56 105 LYS A CA 1
ATOM 853 C C . LYS A 1 105 ? 7.896 4.675 -9.876 1.00 97.56 105 LYS A C 1
ATOM 855 O O . LYS A 1 105 ? 7.546 4.709 -8.704 1.00 97.56 105 LYS A O 1
ATOM 860 N N . GLY A 1 106 ? 7.045 4.666 -10.904 1.00 97.31 106 GLY A N 1
ATOM 861 C CA . GLY A 1 106 ? 5.600 4.817 -10.725 1.00 97.31 106 GLY A CA 1
ATOM 862 C C . GLY A 1 106 ? 5.000 3.726 -9.838 1.00 97.31 106 GLY A C 1
ATOM 863 O O . GLY A 1 106 ? 4.209 4.020 -8.951 1.00 97.31 106 GLY A O 1
ATOM 864 N N . LYS A 1 107 ? 5.438 2.470 -9.997 1.00 96.25 107 LYS A N 1
ATOM 865 C CA . LYS A 1 107 ? 4.950 1.365 -9.160 1.00 96.25 107 LYS A CA 1
ATOM 866 C C . LYS A 1 107 ? 5.352 1.513 -7.687 1.00 96.25 107 LYS A C 1
ATOM 868 O O . LYS A 1 107 ? 4.539 1.253 -6.806 1.00 96.25 107 LYS A O 1
ATOM 873 N N . ILE A 1 108 ? 6.592 1.924 -7.409 1.00 97.69 108 ILE A N 1
ATOM 874 C CA . ILE A 1 108 ? 7.057 2.168 -6.034 1.00 97.69 108 ILE A CA 1
ATOM 875 C C . ILE A 1 108 ? 6.358 3.382 -5.418 1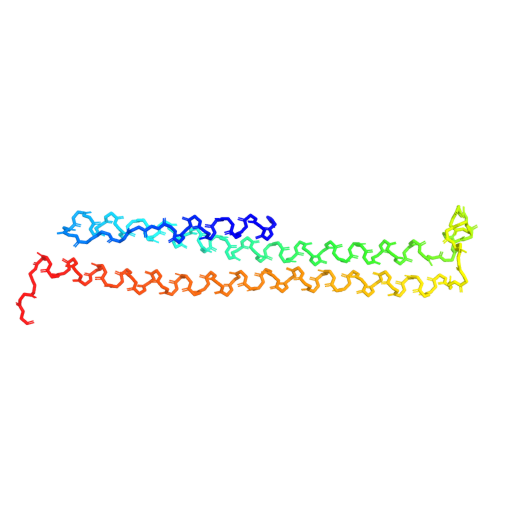.00 97.69 108 ILE A C 1
ATOM 877 O O . ILE A 1 108 ? 6.019 3.335 -4.239 1.00 97.69 108 ILE A O 1
ATOM 881 N N . GLU A 1 109 ? 6.131 4.443 -6.194 1.00 97.94 109 GLU A N 1
ATOM 882 C CA . GLU A 1 109 ? 5.354 5.607 -5.752 1.00 97.94 109 GLU A CA 1
ATOM 883 C C . GLU A 1 109 ? 3.947 5.181 -5.323 1.00 97.94 109 GLU A C 1
ATOM 885 O O . GLU A 1 109 ? 3.591 5.418 -4.175 1.00 97.94 109 GLU A O 1
ATOM 890 N N . SER A 1 110 ? 3.229 4.400 -6.137 1.00 97.69 110 SER A N 1
ATOM 891 C CA . SER A 1 110 ? 1.901 3.894 -5.756 1.00 97.69 110 SER A CA 1
ATOM 892 C C . SER A 1 110 ? 1.907 3.047 -4.477 1.00 97.69 110 SER A C 1
ATOM 894 O O . SER A 1 110 ? 0.998 3.155 -3.660 1.00 97.69 110 SER A O 1
ATOM 896 N N . TYR A 1 111 ? 2.932 2.214 -4.257 1.00 98.00 111 TYR A N 1
ATOM 897 C CA . TYR A 1 111 ? 3.068 1.481 -2.992 1.00 98.00 111 TYR A CA 1
ATOM 898 C C . TYR A 1 111 ? 3.323 2.408 -1.795 1.00 98.00 111 TYR A C 1
ATOM 900 O O . TYR A 1 111 ? 2.859 2.131 -0.689 1.00 98.00 111 TYR A O 1
ATOM 908 N N . ASN A 1 112 ? 4.079 3.490 -1.987 1.00 97.62 112 ASN A N 1
ATOM 909 C CA . ASN A 1 112 ? 4.314 4.468 -0.929 1.00 97.62 112 ASN A CA 1
ATOM 910 C C . ASN A 1 112 ? 3.058 5.284 -0.620 1.00 97.62 112 ASN A C 1
ATOM 912 O O . ASN A 1 112 ? 2.796 5.510 0.557 1.00 97.62 112 ASN A O 1
ATOM 916 N N . ASP A 1 113 ? 2.268 5.640 -1.631 1.00 97.69 113 ASP A N 1
ATOM 917 C CA . ASP A 1 113 ? 0.986 6.324 -1.441 1.00 97.69 113 ASP A CA 1
ATOM 918 C C . ASP A 1 113 ? 0.042 5.473 -0.582 1.00 97.69 113 ASP A C 1
ATOM 920 O O . ASP A 1 113 ? -0.496 5.954 0.412 1.00 97.69 113 ASP A O 1
ATOM 924 N N . ILE A 1 114 ? -0.057 4.168 -0.870 1.00 97.31 114 ILE A N 1
ATOM 925 C CA . ILE A 1 114 ? -0.831 3.227 -0.043 1.00 97.31 114 ILE A CA 1
ATOM 926 C C . ILE A 1 114 ? -0.317 3.200 1.401 1.00 97.31 114 ILE A C 1
ATOM 928 O O . ILE A 1 114 ? -1.115 3.173 2.333 1.00 97.31 114 ILE A O 1
ATOM 932 N N . LYS A 1 115 ? 1.004 3.207 1.623 1.00 97.06 115 LYS A N 1
ATOM 933 C CA . LYS A 1 115 ? 1.555 3.239 2.989 1.00 97.06 115 LYS A CA 1
ATOM 934 C C . LYS A 1 115 ? 1.166 4.505 3.742 1.00 97.06 115 LYS A C 1
ATOM 936 O O . LYS A 1 115 ? 0.925 4.407 4.937 1.00 97.06 115 LYS A O 1
ATOM 941 N N . ILE A 1 116 ? 1.129 5.651 3.062 1.00 97.62 116 ILE A N 1
ATOM 942 C CA . ILE A 1 116 ? 0.680 6.914 3.659 1.00 97.62 116 ILE A CA 1
ATOM 943 C C . ILE A 1 116 ? -0.791 6.782 4.059 1.00 97.62 116 ILE A C 1
ATOM 945 O O . ILE A 1 116 ? -1.119 7.009 5.215 1.00 97.62 116 ILE A O 1
ATOM 949 N N . THR A 1 117 ? -1.649 6.288 3.161 1.00 96.81 117 THR A N 1
ATOM 950 C CA . THR A 1 117 ? -3.063 6.032 3.480 1.00 96.81 117 THR A CA 1
ATOM 951 C C . THR A 1 117 ? -3.235 5.069 4.656 1.00 96.81 117 THR A C 1
ATOM 953 O O . THR A 1 117 ? -4.080 5.292 5.516 1.00 96.81 117 THR A O 1
ATOM 956 N N . ILE A 1 118 ? -2.435 4.001 4.725 1.00 97.19 118 ILE A N 1
ATOM 957 C CA . ILE A 1 118 ? -2.447 3.067 5.859 1.00 97.19 118 ILE A CA 1
ATOM 958 C C . ILE A 1 118 ? -2.070 3.776 7.163 1.00 97.19 118 ILE A C 1
ATOM 960 O O . ILE A 1 118 ? -2.701 3.521 8.185 1.00 97.19 118 ILE A O 1
ATOM 964 N N . ASP A 1 119 ? -1.059 4.644 7.138 1.00 97.25 119 ASP A N 1
ATOM 965 C CA . ASP A 1 119 ? -0.615 5.379 8.323 1.00 97.25 119 ASP A CA 1
ATOM 966 C C . ASP A 1 119 ? -1.706 6.345 8.812 1.00 97.25 119 ASP A C 1
ATOM 968 O O . ASP A 1 119 ? -2.044 6.315 9.996 1.00 97.25 119 ASP A O 1
ATOM 972 N N . ASP A 1 120 ? -2.362 7.067 7.901 1.00 96.75 120 ASP A N 1
ATOM 973 C CA . ASP A 1 120 ? -3.506 7.929 8.228 1.00 96.75 120 ASP A CA 1
ATOM 974 C C . ASP A 1 120 ? -4.679 7.133 8.834 1.00 96.75 120 ASP A C 1
ATOM 976 O O . ASP A 1 120 ? -5.331 7.578 9.781 1.00 96.75 120 ASP A O 1
ATOM 980 N N . LEU A 1 121 ? -4.964 5.936 8.307 1.00 96.06 121 LEU A N 1
ATOM 981 C CA . LEU A 1 121 ? -6.026 5.067 8.828 1.00 96.06 121 LEU A CA 1
ATOM 982 C C . LEU A 1 121 ? -5.694 4.503 10.210 1.00 96.06 121 LEU A C 1
ATOM 984 O O . LEU A 1 121 ? -6.584 4.377 11.049 1.00 96.06 121 LEU A O 1
ATOM 988 N N . LEU A 1 122 ? -4.428 4.169 10.466 1.00 96.94 122 LEU A N 1
ATOM 989 C CA . LEU A 1 122 ? -3.982 3.721 11.785 1.00 96.94 122 LEU A CA 1
ATOM 990 C C . LEU A 1 122 ? -4.150 4.829 12.830 1.00 96.94 122 LEU A C 1
ATOM 992 O O . LEU A 1 122 ? -4.614 4.548 13.935 1.00 96.94 122 LEU A O 1
ATOM 996 N N . GLU A 1 123 ? -3.825 6.074 12.477 1.00 96.56 123 GLU A N 1
ATOM 997 C CA . GLU A 1 123 ? -4.045 7.234 13.348 1.00 96.56 123 GLU A CA 1
ATOM 998 C C . GLU A 1 123 ? -5.536 7.459 13.631 1.00 96.56 123 GLU A C 1
ATOM 1000 O O . GLU A 1 123 ? -5.925 7.650 14.785 1.00 96.56 123 GLU A O 1
ATOM 1005 N N . GLN A 1 124 ? -6.387 7.365 12.604 1.00 94.12 124 GLN A N 1
ATOM 1006 C CA . GLN A 1 124 ? -7.842 7.477 12.762 1.00 94.12 124 GLN A CA 1
ATOM 1007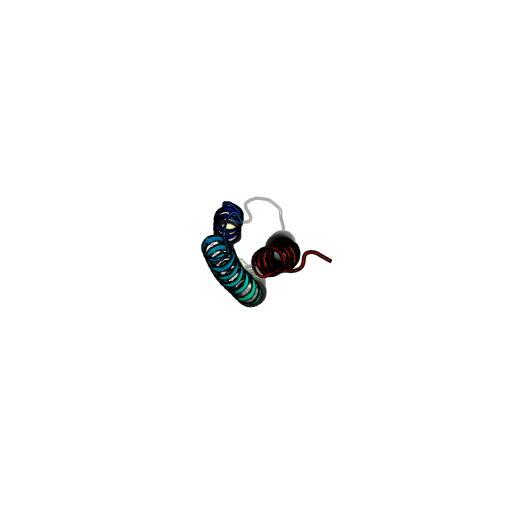 C C . GLN A 1 124 ? -8.414 6.371 13.653 1.00 94.12 124 GLN A C 1
ATOM 1009 O O . GLN A 1 124 ? -9.219 6.655 14.538 1.00 94.12 124 GLN A O 1
ATOM 1014 N N . ILE A 1 125 ? -7.983 5.119 13.466 1.00 94.81 125 ILE A N 1
ATOM 1015 C CA . ILE A 1 125 ? -8.408 4.000 14.316 1.00 94.81 125 ILE A CA 1
ATOM 1016 C C . ILE A 1 125 ? -8.026 4.255 15.775 1.00 94.81 125 ILE A C 1
ATOM 1018 O O . ILE A 1 125 ? -8.861 4.060 16.656 1.00 94.81 125 ILE A O 1
ATOM 1022 N N . GLU A 1 126 ? -6.801 4.709 16.041 1.00 94.94 126 GLU A N 1
ATOM 1023 C CA . GLU A 1 126 ? -6.356 4.993 17.408 1.00 94.94 126 GLU A CA 1
ATOM 1024 C C . GLU A 1 126 ? -7.193 6.109 18.049 1.00 94.94 126 GLU A C 1
ATOM 1026 O O . GLU A 1 126 ? -7.643 5.971 19.189 1.00 94.94 126 GLU A O 1
ATOM 1031 N N . ALA A 1 127 ? -7.476 7.181 17.301 1.00 94.50 127 ALA A N 1
ATOM 1032 C CA . ALA A 1 127 ? -8.336 8.268 17.764 1.00 94.50 127 ALA A CA 1
ATOM 1033 C C . ALA A 1 127 ? -9.747 7.769 18.122 1.00 94.50 127 ALA A C 1
ATOM 1035 O O . ALA A 1 127 ? -10.239 8.041 19.219 1.00 94.50 127 ALA A O 1
ATOM 1036 N N . VAL A 1 128 ? -10.365 6.964 17.251 1.00 93.62 128 VAL A N 1
ATOM 1037 C CA . VAL A 1 128 ? -11.691 6.380 17.509 1.00 93.62 128 VAL A CA 1
ATOM 1038 C C . VAL A 1 128 ? -11.653 5.430 18.706 1.00 93.62 128 VAL A C 1
ATOM 1040 O O . VAL A 1 128 ? -12.547 5.459 19.549 1.00 93.62 128 VAL A O 1
ATOM 1043 N N . MET A 1 129 ? -10.615 4.601 18.842 1.00 94.12 129 MET A N 1
ATOM 1044 C CA . MET A 1 129 ? -10.478 3.715 20.002 1.00 94.12 129 MET A CA 1
ATOM 1045 C C . MET A 1 129 ? -10.437 4.509 21.314 1.00 94.12 129 MET A C 1
ATOM 1047 O O . MET A 1 129 ? -11.096 4.116 22.280 1.00 94.12 129 MET A O 1
ATOM 1051 N N . ILE A 1 130 ? -9.720 5.638 21.353 1.00 94.12 130 ILE A N 1
ATOM 1052 C CA . ILE A 1 130 ? -9.686 6.537 22.517 1.00 94.12 130 ILE A CA 1
ATOM 1053 C C . ILE A 1 130 ? -11.093 7.054 22.854 1.00 94.12 130 ILE A C 1
ATOM 1055 O O . ILE A 1 130 ? -11.486 7.017 24.025 1.00 94.12 130 ILE A O 1
ATOM 1059 N N . GLU A 1 131 ? -11.868 7.484 21.855 1.00 92.38 131 GLU A N 1
ATOM 1060 C CA . GLU A 1 131 ? -13.252 7.946 22.043 1.00 92.38 131 GLU A CA 1
ATOM 1061 C C . GLU A 1 131 ? -14.162 6.838 22.587 1.00 92.38 131 GLU A C 1
ATOM 1063 O O . GLU A 1 131 ? -14.889 7.049 23.564 1.00 92.38 131 GLU A O 1
ATOM 1068 N N . VAL A 1 132 ? -14.069 5.630 22.024 1.00 92.12 132 VAL A N 1
ATOM 1069 C CA . VAL A 1 132 ? -14.857 4.472 22.466 1.00 92.12 132 VAL A CA 1
ATOM 1070 C C . VAL A 1 132 ? -14.514 4.100 23.912 1.00 92.12 132 VAL A C 1
ATOM 1072 O O . VAL A 1 132 ? -15.416 3.872 24.722 1.00 92.12 132 VAL A O 1
ATOM 1075 N N . TYR A 1 133 ? -13.230 4.107 24.291 1.00 91.75 133 TYR A N 1
ATOM 1076 C CA . TYR A 1 133 ? -12.826 3.906 25.687 1.00 91.75 133 TYR A CA 1
ATOM 1077 C C . TYR A 1 133 ? -13.344 5.010 26.614 1.00 91.75 133 TYR A C 1
ATOM 1079 O O . TYR A 1 133 ? -13.707 4.724 27.759 1.00 91.75 133 TYR A O 1
ATOM 1087 N N . GLY A 1 134 ? -13.388 6.258 26.142 1.00 89.81 134 GLY A N 1
ATOM 1088 C CA . GLY A 1 134 ? -14.008 7.375 26.853 1.00 89.81 134 GLY A CA 1
ATOM 1089 C C . GLY A 1 134 ? -15.490 7.118 27.134 1.00 89.81 134 GLY A C 1
ATOM 1090 O O . GLY A 1 134 ? -15.904 7.152 28.293 1.00 89.81 134 GLY A O 1
ATOM 1091 N N . SER A 1 135 ? -16.255 6.751 26.103 1.00 87.56 135 SER A N 1
ATOM 1092 C CA . SER A 1 135 ? -17.677 6.397 26.219 1.00 87.56 135 SER A CA 1
ATOM 1093 C C . SER A 1 135 ? -17.909 5.237 27.200 1.00 87.56 135 SER A C 1
ATOM 1095 O O . SER A 1 135 ? -18.745 5.321 28.103 1.00 87.56 135 SER A O 1
ATOM 1097 N N . MET A 1 136 ? -17.083 4.186 27.129 1.00 87.81 136 MET A N 1
ATOM 1098 C CA . MET A 1 136 ? -17.129 3.067 28.078 1.00 87.81 136 MET A CA 1
ATOM 1099 C C . MET A 1 136 ? -16.924 3.500 29.533 1.00 87.81 136 MET A C 1
ATOM 1101 O O . MET A 1 136 ? -17.602 2.982 30.421 1.00 87.81 136 MET A O 1
ATOM 1105 N N . LYS A 1 137 ? -16.012 4.445 29.797 1.00 86.69 137 LYS A N 1
ATOM 1106 C CA . LYS A 1 137 ? -15.818 5.002 31.146 1.00 86.69 137 LYS A CA 1
ATOM 1107 C C . LYS A 1 137 ? -17.042 5.788 31.610 1.00 86.69 137 LYS A C 1
ATOM 1109 O O . LYS A 1 137 ? -17.431 5.644 32.766 1.00 86.69 137 LYS A O 1
ATOM 1114 N N . SER A 1 138 ? -17.679 6.555 30.725 1.00 84.25 138 SER A N 1
ATOM 1115 C CA . SER A 1 138 ? -18.917 7.280 31.038 1.00 84.25 138 SER A CA 1
ATOM 1116 C C . SER A 1 138 ? -20.052 6.336 31.448 1.00 84.25 138 SER A C 1
ATOM 1118 O O . SER A 1 138 ? -20.738 6.615 32.430 1.00 84.25 138 SER A O 1
ATOM 1120 N N . PHE A 1 139 ? -20.199 5.180 30.788 1.00 81.25 139 PHE A N 1
ATOM 1121 C CA . PHE A 1 139 ? -21.186 4.163 31.183 1.00 81.25 139 PHE A CA 1
ATOM 1122 C C . PHE A 1 139 ? -20.912 3.522 32.551 1.00 81.25 139 PHE A C 1
ATOM 1124 O O . PHE A 1 139 ? -21.843 3.067 33.212 1.00 81.25 139 PHE A O 1
ATOM 1131 N N . LEU A 1 140 ? -19.647 3.457 32.971 1.00 77.25 140 LEU A N 1
ATOM 1132 C CA . LEU A 1 140 ? -19.230 2.825 34.227 1.00 77.25 140 LEU A CA 1
ATOM 1133 C C . LEU A 1 140 ? -19.250 3.778 35.434 1.00 77.25 140 LEU A C 1
ATOM 1135 O O . LEU A 1 140 ? -19.006 3.333 36.553 1.00 77.25 140 LEU A O 1
ATOM 1139 N N . GLY A 1 141 ? -19.589 5.053 35.222 1.00 67.88 141 GLY A N 1
ATOM 1140 C CA . GLY A 1 141 ? -19.735 6.046 36.279 1.00 67.88 141 GLY A CA 1
ATOM 1141 C C . GLY A 1 141 ? -18.507 6.936 36.434 1.00 67.88 141 GLY A C 1
ATOM 1142 O O . GLY A 1 141 ? -17.651 6.684 37.272 1.00 67.88 141 GLY A O 1
ATOM 1143 N N . ASN A 1 142 ? -18.497 8.023 35.662 1.00 49.09 142 ASN A N 1
ATOM 1144 C CA . ASN A 1 142 ? -18.004 9.329 36.096 1.00 49.09 142 ASN A CA 1
ATOM 1145 C C . ASN A 1 142 ? -18.994 10.393 35.598 1.00 49.09 142 ASN A C 1
ATOM 1147 O O . ASN A 1 142 ? -18.807 11.022 34.560 1.00 49.09 142 ASN A O 1
ATOM 1151 N N . SER A 1 143 ? -20.073 10.565 36.363 1.00 47.00 143 SER A N 1
ATOM 1152 C CA . SER A 1 143 ? -20.495 11.910 36.747 1.00 47.00 143 SER A CA 1
ATOM 1153 C C . SER A 1 143 ? -19.417 12.420 37.699 1.00 47.00 143 SER A C 1
ATOM 1155 O O . SER A 1 143 ? -19.315 11.823 38.759 1.00 47.00 143 SER A O 1
ATOM 1157 N N . TYR A 1 144 ? -18.591 13.390 37.298 1.00 42.84 144 TYR A N 1
ATOM 1158 C CA . TYR A 1 144 ? -17.944 14.447 38.106 1.00 42.84 144 TYR A CA 1
ATOM 1159 C C . TYR A 1 144 ? -16.997 15.255 37.214 1.00 42.84 144 TYR A C 1
ATOM 1161 O O . TYR A 1 144 ? -16.147 14.632 36.539 1.00 42.84 144 TYR A O 1
#

Foldseek 3Di:
DALVVLVVLVVVLVPDDQDQPDLVSLVVNLVSLVVSLVVLVVLLVVLVVVLVVLVVVLVVVLVVLVVCLDPVNCVPDPCVVVPVDVDHSVRVSVVSNVVSVVVSVVRNVSSVVSNVVSVVSSVVSVVVNVVSVVSSVVNVDDPD

Secondary structure (DSSP, 8-state):
--HHHHHHHHHHHH------SSHHHHHHHHHHHHHHHHHHHHHHHHHHHHHHHHHHHHHHHHHHHHHHTSHHHHHSSGGGGT--SS--HHHHHHHHHHHHHHHHHHHHHHHHHHHHHHHHHHHHHHHHHHHHHHHHHHHTT---

pLDDT: mean 87.07, std 14.32, range [42.84, 98.0]